Protein AF-A0A7S1NXN4-F1 (afdb_monomer_lite)

Structure (mmCIF, N/CA/C/O backbone):
data_AF-A0A7S1NXN4-F1
#
_entry.id   AF-A0A7S1NXN4-F1
#
loop_
_atom_site.group_PDB
_atom_site.id
_atom_site.type_symbol
_atom_site.label_atom_id
_atom_site.label_alt_id
_atom_site.label_comp_id
_atom_site.label_asym_id
_atom_site.label_entity_id
_atom_site.label_seq_id
_atom_site.pdbx_PDB_ins_code
_atom_site.Cartn_x
_atom_site.Cartn_y
_atom_site.Cartn_z
_atom_site.occupancy
_atom_site.B_iso_or_equiv
_atom_site.auth_seq_id
_atom_site.auth_comp_id
_atom_site.auth_asym_id
_atom_site.auth_atom_id
_atom_site.pdbx_PDB_model_num
ATOM 1 N N . THR A 1 1 ? 4.806 -3.359 15.698 1.00 37.09 1 THR A N 1
ATOM 2 C CA . THR A 1 1 ? 5.198 -2.470 14.577 1.00 37.09 1 THR A CA 1
ATOM 3 C C . THR A 1 1 ? 6.525 -2.858 13.912 1.00 37.09 1 THR A C 1
ATOM 5 O O . THR A 1 1 ? 7.144 -2.035 13.262 1.00 37.09 1 THR A O 1
ATOM 8 N N . GLN A 1 2 ? 6.969 -4.123 13.968 1.00 33.38 2 GLN A N 1
ATOM 9 C CA . GLN A 1 2 ? 8.332 -4.512 13.558 1.00 33.38 2 GLN A CA 1
ATOM 10 C C . GLN A 1 2 ? 8.497 -4.925 12.078 1.00 33.38 2 GLN A C 1
ATOM 12 O O . GLN A 1 2 ? 9.450 -5.625 11.743 1.00 33.38 2 GLN A O 1
ATOM 17 N N . ARG A 1 3 ? 7.550 -4.613 11.186 1.00 53.25 3 ARG A N 1
ATOM 18 C CA . ARG A 1 3 ? 7.621 -5.053 9.779 1.00 53.25 3 ARG A CA 1
ATOM 19 C C . ARG A 1 3 ? 6.941 -4.026 8.879 1.00 53.25 3 ARG A C 1
ATOM 21 O O . ARG A 1 3 ? 5.844 -4.264 8.382 1.00 53.25 3 ARG A O 1
ATOM 28 N N . ASP A 1 4 ? 7.597 -2.888 8.747 1.00 58.00 4 ASP A N 1
ATOM 29 C CA . ASP A 1 4 ? 7.299 -1.915 7.712 1.00 58.00 4 ASP A CA 1
ATOM 30 C C . ASP A 1 4 ? 7.561 -2.548 6.330 1.00 58.00 4 ASP A C 1
ATOM 32 O O . ASP A 1 4 ? 8.618 -3.145 6.113 1.00 58.00 4 ASP A O 1
ATOM 36 N N . THR A 1 5 ? 6.577 -2.510 5.429 1.00 61.69 5 THR A N 1
ATOM 37 C CA . THR A 1 5 ? 6.716 -2.967 4.033 1.00 61.69 5 THR A CA 1
ATOM 38 C C . THR A 1 5 ? 7.207 -1.855 3.108 1.00 61.69 5 THR A C 1
ATOM 40 O O . THR A 1 5 ? 7.549 -2.136 1.960 1.00 61.69 5 THR A O 1
ATOM 43 N N . THR A 1 6 ? 7.302 -0.621 3.609 1.00 67.56 6 THR A N 1
ATOM 44 C CA . THR A 1 6 ? 7.822 0.552 2.893 1.00 67.56 6 THR A CA 1
ATOM 45 C C . THR A 1 6 ? 9.212 0.316 2.294 1.00 67.56 6 THR A C 1
ATOM 47 O O . THR A 1 6 ? 9.374 0.605 1.109 1.00 67.56 6 THR A O 1
ATOM 50 N N . PRO A 1 7 ? 10.182 -0.330 2.982 1.00 70.00 7 PRO A N 1
ATOM 51 C CA . PRO A 1 7 ? 11.493 -0.612 2.389 1.00 70.00 7 PRO A CA 1
ATOM 52 C C . PRO A 1 7 ? 11.432 -1.501 1.141 1.00 70.00 7 PRO A C 1
ATOM 54 O O . PRO A 1 7 ? 12.284 -1.407 0.265 1.00 70.00 7 PRO A O 1
ATOM 57 N N . LEU A 1 8 ? 10.427 -2.375 1.045 1.00 71.75 8 LEU A N 1
ATOM 58 C CA . LEU A 1 8 ? 10.271 -3.277 -0.095 1.00 71.75 8 LEU A CA 1
ATOM 59 C C . LEU A 1 8 ? 9.556 -2.593 -1.260 1.00 71.75 8 LEU A C 1
ATOM 61 O O . LEU A 1 8 ? 9.923 -2.824 -2.408 1.00 71.75 8 LEU A O 1
ATOM 65 N N . LEU A 1 9 ? 8.593 -1.714 -0.966 1.00 75.12 9 LEU A N 1
ATOM 66 C CA . LEU A 1 9 ? 7.977 -0.843 -1.970 1.00 75.12 9 LEU A CA 1
ATOM 67 C C . LEU A 1 9 ? 9.007 0.116 -2.573 1.00 75.12 9 LEU A C 1
ATOM 69 O O . LEU A 1 9 ? 9.019 0.307 -3.783 1.00 75.12 9 LEU A O 1
ATOM 73 N N . HIS A 1 10 ? 9.901 0.650 -1.742 1.00 77.19 10 HIS A N 1
ATOM 74 C CA . HIS A 1 10 ? 11.011 1.505 -2.149 1.00 77.19 10 HIS A CA 1
ATOM 75 C C . HIS A 1 10 ? 11.948 0.822 -3.157 1.00 77.19 10 HIS A C 1
ATOM 77 O O . HIS A 1 10 ? 12.230 1.396 -4.207 1.00 77.19 10 HIS A O 1
ATOM 83 N N . GLU A 1 11 ? 12.405 -0.405 -2.881 1.00 78.44 11 GLU A N 1
ATOM 84 C CA . GLU A 1 11 ? 13.305 -1.106 -3.810 1.00 78.44 11 GLU A CA 1
ATOM 85 C C . GLU A 1 11 ? 12.603 -1.483 -5.117 1.00 78.44 11 GLU A C 1
ATOM 87 O O . GLU A 1 11 ? 13.165 -1.297 -6.191 1.00 78.44 11 GLU A O 1
ATOM 92 N N . VAL A 1 12 ? 11.347 -1.930 -5.051 1.00 77.94 12 VAL A N 1
ATOM 93 C CA . VAL A 1 12 ? 10.577 -2.258 -6.260 1.00 77.94 12 VAL A CA 1
ATOM 94 C C . VAL A 1 12 ? 10.304 -1.010 -7.098 1.00 77.94 12 VAL A C 1
ATOM 96 O O . VAL A 1 12 ? 10.415 -1.059 -8.320 1.00 77.94 12 VAL A O 1
ATOM 99 N N . ALA A 1 13 ? 9.993 0.122 -6.462 1.00 79.31 13 ALA A N 1
ATOM 100 C CA . ALA A 1 13 ? 9.871 1.401 -7.150 1.00 79.31 13 ALA A CA 1
ATOM 101 C C . ALA A 1 13 ? 11.201 1.800 -7.806 1.00 79.31 13 ALA A C 1
ATOM 103 O O . ALA A 1 13 ? 11.217 2.213 -8.957 1.00 79.31 13 ALA A O 1
ATOM 104 N N . ALA A 1 14 ? 12.335 1.623 -7.132 1.00 81.00 14 ALA A N 1
ATOM 105 C CA . ALA A 1 14 ? 13.635 1.929 -7.719 1.00 81.00 14 ALA A CA 1
ATOM 106 C C . ALA A 1 14 ? 13.965 1.027 -8.930 1.00 81.00 14 ALA A C 1
ATOM 108 O O . ALA A 1 14 ? 14.511 1.516 -9.913 1.00 81.00 14 ALA A O 1
ATOM 109 N N . GLU A 1 15 ? 13.605 -0.261 -8.898 1.00 82.12 15 GLU A N 1
ATOM 110 C CA . GLU A 1 15 ? 13.870 -1.225 -9.982 1.00 82.12 15 GLU A CA 1
ATOM 111 C C . GLU A 1 15 ? 13.115 -0.925 -11.287 1.00 82.12 15 GLU A C 1
ATOM 113 O O . GLU A 1 15 ? 13.608 -1.248 -12.369 1.00 82.12 15 GLU A O 1
ATOM 118 N N . VAL A 1 16 ? 11.915 -0.342 -11.202 1.00 80.12 16 VAL A N 1
ATOM 119 C CA . VAL A 1 16 ? 11.049 -0.120 -12.376 1.00 80.12 16 VAL A CA 1
ATOM 120 C C . VAL A 1 16 ? 11.243 1.246 -13.037 1.00 80.12 16 VAL A C 1
ATOM 122 O O . VAL A 1 16 ? 10.724 1.472 -14.132 1.00 80.12 16 VAL A O 1
ATOM 125 N N . HIS A 1 17 ? 11.988 2.153 -12.403 1.00 78.81 17 HIS A N 1
ATOM 126 C CA . HIS A 1 17 ? 12.292 3.480 -12.942 1.00 78.81 17 HIS A CA 1
ATOM 127 C C . HIS A 1 17 ? 13.643 3.505 -13.659 1.00 78.81 17 HIS A C 1
ATOM 129 O O . HIS A 1 17 ? 14.571 2.776 -13.326 1.00 78.81 17 HIS A O 1
ATOM 135 N N . SER A 1 18 ? 13.772 4.397 -14.645 1.00 79.31 18 SER A N 1
ATOM 136 C CA . SER A 1 18 ? 15.018 4.582 -15.402 1.00 79.31 18 SER A CA 1
ATOM 137 C C . SER A 1 18 ? 16.153 5.196 -14.578 1.00 79.31 18 SER A C 1
ATOM 139 O O . SER A 1 18 ? 17.313 5.063 -14.957 1.00 79.31 18 SER A O 1
ATOM 141 N N . ASP A 1 19 ? 15.818 5.876 -13.479 1.00 84.62 19 ASP A N 1
ATOM 142 C CA . ASP A 1 19 ? 16.768 6.466 -12.532 1.00 84.62 19 ASP A CA 1
ATOM 143 C C . ASP A 1 19 ? 16.431 6.007 -11.098 1.00 84.62 19 ASP A C 1
ATOM 145 O O . ASP A 1 19 ? 15.690 6.682 -10.372 1.00 84.62 19 ASP A O 1
ATOM 149 N N . PRO A 1 20 ? 16.940 4.830 -10.690 1.00 85.19 20 PRO A N 1
ATOM 150 C CA . PRO A 1 20 ? 16.686 4.269 -9.368 1.00 85.19 20 PRO A CA 1
ATOM 151 C C . PRO A 1 20 ? 17.128 5.204 -8.239 1.00 85.19 20 PRO A C 1
ATOM 153 O O . PRO A 1 20 ? 16.423 5.344 -7.243 1.00 85.19 20 PRO A O 1
ATOM 156 N N . ASP A 1 21 ? 18.270 5.880 -8.379 1.00 86.38 21 ASP A N 1
ATOM 157 C CA . ASP A 1 21 ? 18.826 6.718 -7.313 1.00 86.38 21 ASP A CA 1
ATOM 158 C C . ASP A 1 21 ? 17.992 7.976 -7.082 1.00 86.38 21 ASP A C 1
ATOM 160 O O . ASP A 1 21 ? 17.778 8.364 -5.929 1.00 86.38 21 ASP A O 1
ATOM 164 N N . GLN A 1 22 ? 17.441 8.567 -8.145 1.00 85.81 22 GLN A N 1
ATOM 165 C CA . GLN A 1 22 ? 16.482 9.659 -8.011 1.00 85.81 22 GLN A CA 1
ATOM 166 C C . GLN A 1 22 ? 15.216 9.216 -7.262 1.00 85.81 22 GLN A C 1
ATOM 168 O O . GLN A 1 22 ? 14.739 9.952 -6.393 1.00 85.81 22 GLN A O 1
ATOM 173 N N . VAL A 1 23 ? 14.681 8.022 -7.546 1.00 85.25 23 VAL A N 1
ATOM 174 C CA . VAL A 1 23 ? 13.525 7.482 -6.806 1.00 85.25 23 VAL A CA 1
ATOM 175 C C . VAL A 1 23 ? 13.865 7.323 -5.330 1.00 85.25 23 VAL A C 1
ATOM 177 O O . VAL A 1 23 ? 13.116 7.816 -4.486 1.00 85.25 23 VAL A O 1
ATOM 180 N N . ARG A 1 24 ? 15.023 6.730 -5.008 1.00 85.50 24 ARG A N 1
ATOM 181 C CA . ARG A 1 24 ? 15.467 6.549 -3.616 1.00 85.50 24 ARG A CA 1
ATOM 182 C C . ARG A 1 24 ? 15.608 7.876 -2.875 1.00 85.50 24 ARG A C 1
ATOM 184 O O . ARG A 1 24 ? 15.179 7.998 -1.729 1.00 85.50 24 ARG A O 1
ATOM 191 N N . GLN A 1 25 ? 16.193 8.888 -3.517 1.00 88.00 25 GLN A N 1
ATOM 192 C CA . GLN A 1 25 ? 16.352 10.217 -2.918 1.00 88.00 25 GLN A CA 1
ATOM 193 C C . GLN A 1 25 ? 15.007 10.893 -2.655 1.00 88.00 25 GLN A C 1
ATOM 195 O O . GLN A 1 25 ? 14.787 11.418 -1.564 1.00 88.00 25 GLN A O 1
ATOM 200 N N . ARG A 1 26 ? 14.095 10.865 -3.632 1.00 87.62 26 ARG A N 1
ATOM 201 C CA . ARG A 1 26 ? 12.761 11.463 -3.485 1.00 87.62 26 ARG A CA 1
ATOM 202 C C . ARG A 1 26 ? 11.939 10.743 -2.423 1.00 87.62 26 ARG A C 1
ATOM 204 O O . ARG A 1 26 ? 11.266 11.404 -1.642 1.00 87.62 26 ARG A O 1
ATOM 211 N N . TRP A 1 27 ? 12.032 9.417 -2.366 1.00 87.81 27 TRP A N 1
ATOM 212 C CA . TRP A 1 27 ? 11.363 8.614 -1.348 1.00 87.81 27 TRP A CA 1
ATOM 213 C C . TRP A 1 27 ? 11.843 8.979 0.059 1.00 87.81 27 TRP A C 1
ATOM 215 O O . TRP A 1 27 ? 11.026 9.314 0.912 1.00 87.81 27 TRP A O 1
ATOM 225 N N . ARG A 1 28 ? 13.165 9.026 0.276 1.00 87.44 28 ARG A N 1
ATOM 226 C CA . ARG A 1 28 ? 13.747 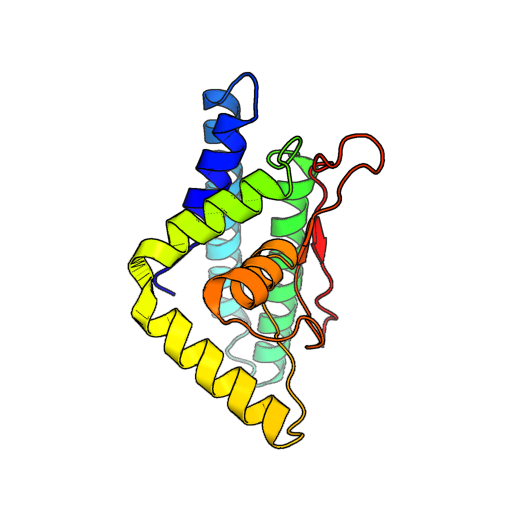9.462 1.557 1.00 87.44 28 ARG A CA 1
ATOM 227 C C . ARG A 1 28 ? 13.315 10.870 1.944 1.00 87.44 28 ARG A C 1
ATOM 229 O O . ARG A 1 28 ? 12.965 11.096 3.091 1.00 87.44 28 ARG A O 1
ATOM 236 N N . ALA A 1 29 ? 13.282 11.803 0.992 1.00 88.06 29 ALA A N 1
ATOM 237 C CA . ALA A 1 29 ? 12.832 13.165 1.268 1.00 88.06 29 ALA A CA 1
ATOM 238 C C . ALA A 1 29 ? 11.369 13.213 1.751 1.00 88.06 29 ALA A C 1
ATOM 240 O O . ALA A 1 29 ? 11.044 14.003 2.637 1.00 88.06 29 ALA A O 1
ATOM 241 N N . ILE A 1 30 ? 10.495 12.363 1.198 1.00 87.25 30 ILE A N 1
ATOM 242 C CA . ILE A 1 30 ? 9.103 12.236 1.655 1.00 87.25 30 ILE A CA 1
ATOM 243 C C . ILE A 1 30 ? 9.044 11.595 3.043 1.00 87.25 30 ILE A C 1
ATOM 245 O O . ILE A 1 30 ? 8.326 12.102 3.902 1.00 87.25 30 ILE A O 1
ATOM 249 N N . GLU A 1 31 ? 9.807 10.528 3.292 1.00 86.75 31 GLU A N 1
ATOM 250 C CA . GLU A 1 31 ? 9.878 9.876 4.607 1.00 86.75 31 GLU A CA 1
ATOM 251 C C . GLU A 1 31 ? 10.381 10.832 5.696 1.00 86.75 31 GLU A C 1
ATOM 253 O O . GLU A 1 31 ? 9.752 10.956 6.748 1.00 86.75 31 GLU A O 1
ATOM 258 N N . ASP A 1 32 ? 11.467 11.559 5.439 1.00 87.12 32 ASP A N 1
ATOM 259 C CA . ASP A 1 32 ? 12.029 12.535 6.374 1.00 87.12 32 ASP A CA 1
ATOM 260 C C . ASP A 1 32 ? 11.015 13.649 6.667 1.00 87.12 32 ASP A C 1
ATOM 262 O O . ASP A 1 32 ? 10.732 13.959 7.829 1.00 87.12 32 ASP A O 1
ATOM 266 N N . ALA A 1 33 ? 10.384 14.199 5.621 1.00 86.12 33 ALA A N 1
ATOM 267 C CA . ALA A 1 33 ? 9.340 15.206 5.775 1.00 86.12 33 ALA A CA 1
ATOM 268 C C . ALA A 1 33 ? 8.134 14.668 6.562 1.00 86.12 33 ALA A C 1
ATOM 270 O O . ALA A 1 33 ? 7.573 15.387 7.395 1.00 86.12 33 ALA A O 1
ATOM 271 N N . PHE A 1 34 ? 7.742 13.413 6.332 1.00 85.75 34 PHE A N 1
ATOM 272 C CA . PHE A 1 34 ? 6.686 12.740 7.076 1.00 85.75 34 PHE A CA 1
ATOM 273 C C . PHE A 1 34 ? 7.045 12.629 8.558 1.00 85.75 34 PHE A C 1
ATOM 275 O O . PHE A 1 34 ? 6.279 13.099 9.398 1.00 85.75 34 PHE A O 1
ATOM 282 N N . PHE A 1 35 ? 8.210 12.075 8.902 1.00 86.25 35 PHE A N 1
ATOM 283 C CA . PHE A 1 35 ? 8.604 11.890 10.300 1.00 86.25 35 PHE A CA 1
ATOM 284 C C . PHE A 1 35 ? 8.813 13.217 11.033 1.00 86.25 35 PHE A C 1
ATOM 286 O O . PHE A 1 35 ? 8.496 13.315 12.221 1.00 86.25 35 PHE A O 1
ATOM 293 N N . ASP A 1 36 ? 9.289 14.256 10.352 1.00 86.44 36 ASP A N 1
ATOM 294 C CA . ASP A 1 36 ? 9.410 15.594 10.930 1.00 86.44 36 ASP A CA 1
ATOM 295 C C . ASP A 1 36 ? 8.050 16.236 11.197 1.00 86.44 36 ASP A C 1
ATOM 297 O O . ASP A 1 36 ? 7.812 16.752 12.295 1.00 86.44 36 ASP A O 1
ATOM 301 N N . LYS A 1 37 ? 7.129 16.183 10.225 1.00 82.88 37 LYS A N 1
ATOM 302 C CA . LYS A 1 37 ? 5.758 16.675 10.412 1.00 82.88 37 LYS A CA 1
ATOM 303 C C . LYS A 1 37 ? 5.034 15.866 11.498 1.00 82.88 37 LYS A C 1
ATOM 305 O O . LYS A 1 37 ? 4.393 16.470 12.355 1.00 82.88 37 LYS A O 1
ATOM 310 N N . TYR A 1 38 ? 5.178 14.538 11.508 1.00 83.75 38 TYR A N 1
ATOM 311 C CA . TYR A 1 38 ? 4.562 13.644 12.492 1.00 83.75 38 TYR A CA 1
ATOM 312 C C . TYR A 1 38 ? 5.062 13.942 13.904 1.00 83.75 38 TYR A C 1
ATOM 314 O O . TYR A 1 38 ? 4.255 14.164 14.803 1.00 83.75 38 TYR A O 1
ATOM 322 N N . ARG A 1 39 ? 6.386 14.027 14.108 1.00 85.31 39 ARG A N 1
ATOM 323 C CA . ARG A 1 39 ? 6.973 14.362 15.416 1.00 85.31 39 ARG A CA 1
ATOM 324 C C . ARG A 1 39 ? 6.472 15.702 15.935 1.00 85.31 39 ARG A C 1
ATOM 326 O O . ARG A 1 39 ? 6.103 15.795 17.102 1.00 85.31 39 ARG A O 1
ATOM 333 N N . ARG A 1 40 ? 6.414 16.719 15.071 1.00 83.69 40 ARG A N 1
ATOM 334 C CA . ARG A 1 40 ? 5.896 18.042 15.436 1.00 83.69 40 ARG A CA 1
ATOM 335 C C . ARG A 1 40 ? 4.417 17.985 15.804 1.00 83.69 40 ARG A C 1
ATOM 337 O O . ARG A 1 40 ? 4.043 18.470 16.862 1.00 83.69 40 ARG A O 1
ATOM 344 N N . LYS A 1 41 ? 3.598 17.333 14.974 1.00 77.69 41 LYS A N 1
ATOM 345 C CA . LYS A 1 41 ? 2.151 17.199 15.179 1.00 77.69 41 LYS A CA 1
ATOM 346 C C . LYS A 1 41 ? 1.832 16.447 16.467 1.00 77.69 41 LYS A C 1
ATOM 348 O O . LYS A 1 41 ? 0.988 16.887 17.238 1.00 77.69 41 LYS A O 1
ATOM 353 N N . VAL A 1 42 ? 2.527 15.340 16.720 1.00 81.62 42 VAL A N 1
ATOM 354 C CA . VAL A 1 42 ? 2.407 14.580 17.966 1.00 81.62 42 VAL A CA 1
ATOM 355 C C . VAL A 1 42 ? 2.856 15.433 19.153 1.00 81.62 42 VAL A C 1
ATOM 357 O O . VAL A 1 42 ? 2.132 15.483 20.137 1.00 81.62 42 VAL A O 1
ATOM 360 N N . GLY A 1 43 ? 3.974 16.160 19.056 1.00 80.94 43 GLY A N 1
ATOM 361 C CA . GLY A 1 43 ? 4.431 17.081 20.105 1.00 80.94 43 GLY A CA 1
ATOM 362 C C . GLY A 1 43 ? 3.399 18.160 20.448 1.00 80.94 43 GLY A C 1
ATOM 363 O O . GLY A 1 43 ? 2.953 18.241 21.589 1.00 80.94 43 GLY A O 1
ATOM 364 N N . GLU A 1 44 ? 2.937 18.915 19.447 1.00 75.50 44 GLU A N 1
ATOM 365 C CA . GLU A 1 44 ? 1.917 19.966 19.591 1.00 75.50 44 GLU A CA 1
ATOM 366 C C . GLU A 1 44 ? 0.613 19.435 20.214 1.00 75.50 44 GLU A C 1
ATOM 368 O O . GLU A 1 44 ? -0.007 20.084 21.061 1.00 75.50 44 GLU A O 1
ATOM 373 N N . LEU A 1 45 ? 0.175 18.242 19.801 1.00 68.31 45 LEU A N 1
ATOM 374 C CA . LEU A 1 45 ? -1.082 17.652 20.263 1.00 68.31 45 LEU A CA 1
ATOM 375 C C . LEU A 1 45 ? -0.968 16.998 21.648 1.00 68.31 45 LEU A C 1
ATOM 377 O O . LEU A 1 45 ? -1.929 17.062 22.420 1.00 68.31 45 LEU A O 1
ATOM 381 N N . LEU A 1 46 ? 0.181 16.401 21.985 1.00 71.19 46 LEU A N 1
ATOM 382 C CA . LEU A 1 46 ? 0.450 15.835 23.312 1.00 71.19 46 LEU A CA 1
ATOM 383 C C . LEU A 1 46 ? 0.615 16.928 24.374 1.00 71.19 46 LEU A C 1
ATOM 385 O O . LEU A 1 46 ? 0.155 16.752 25.502 1.00 71.19 46 LEU A O 1
ATOM 389 N N . GLU A 1 47 ? 1.224 18.061 24.020 1.00 71.5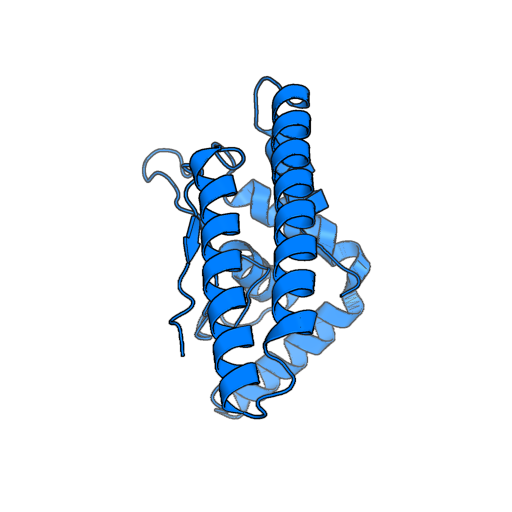0 47 GLU A N 1
ATOM 390 C CA . GLU A 1 47 ? 1.385 19.202 24.928 1.00 71.50 47 GLU A CA 1
ATOM 391 C C . GLU A 1 47 ? 0.067 19.964 25.152 1.00 71.50 47 GLU A C 1
ATOM 393 O O . GLU A 1 47 ? -0.160 20.477 26.250 1.00 71.50 47 GLU A O 1
ATOM 398 N N . GLY A 1 48 ? -0.823 20.000 24.149 1.00 62.16 48 GLY A N 1
ATOM 399 C CA . GLY A 1 48 ? -2.035 20.825 24.176 1.00 62.16 48 GLY A CA 1
ATOM 400 C C . GLY A 1 48 ? -3.362 20.118 24.483 1.00 62.16 48 GLY A C 1
ATOM 401 O O . GLY A 1 48 ? -4.204 20.720 25.142 1.00 62.16 48 GLY A O 1
ATOM 402 N N . LYS A 1 49 ? -3.601 18.882 24.004 1.00 57.91 49 LYS A N 1
ATOM 403 C CA . LYS A 1 49 ? -4.976 18.328 23.903 1.00 57.91 49 LYS A CA 1
ATOM 404 C C . LYS A 1 49 ? -5.279 17.080 24.727 1.00 57.91 49 LYS A C 1
ATOM 406 O O . LYS A 1 49 ? -6.431 16.880 25.091 1.00 57.91 49 LYS A O 1
ATOM 411 N N . VAL A 1 50 ? -4.296 16.259 25.099 1.00 56.91 50 VAL A N 1
ATOM 412 C CA . VAL A 1 50 ? -4.562 15.020 25.874 1.00 56.91 50 VAL A CA 1
ATOM 413 C C . VAL A 1 50 ? -5.066 15.307 27.303 1.00 56.91 50 VAL A C 1
ATOM 415 O O . VAL A 1 50 ? -5.618 14.433 27.966 1.00 56.91 50 VAL A O 1
ATOM 418 N N . ARG A 1 51 ? -4.946 16.555 27.775 1.00 58.97 51 ARG A N 1
ATOM 419 C CA . ARG A 1 51 ? -5.436 16.991 29.093 1.00 58.97 51 ARG A CA 1
ATOM 420 C C . ARG A 1 51 ? -6.956 17.219 29.165 1.00 58.97 51 ARG A C 1
ATOM 422 O O . ARG A 1 51 ? -7.475 17.261 30.274 1.00 58.97 51 ARG A O 1
ATOM 429 N N . ASP A 1 52 ? -7.660 17.282 28.029 1.00 68.38 52 ASP A N 1
ATOM 430 C CA . ASP A 1 52 ? -9.111 17.557 27.944 1.00 68.38 52 ASP A CA 1
ATOM 431 C C . ASP A 1 52 ? -9.995 16.289 27.887 1.00 68.38 52 ASP A C 1
ATOM 433 O O . ASP A 1 52 ? -11.158 16.327 27.477 1.00 68.38 52 ASP A O 1
ATOM 437 N N . GLY A 1 53 ? -9.465 15.130 28.291 1.00 72.88 53 GLY A N 1
ATOM 438 C CA . GLY A 1 53 ? -10.228 13.877 28.326 1.00 72.88 53 GLY A CA 1
ATOM 439 C C . GLY A 1 53 ? -10.663 13.394 26.933 1.00 72.88 53 GLY A C 1
ATOM 440 O O . GLY A 1 53 ? -9.888 13.456 25.979 1.00 72.88 53 GLY A O 1
ATOM 441 N N . MET A 1 54 ? -11.897 12.888 26.804 1.00 74.69 54 MET A N 1
ATOM 442 C CA . MET A 1 54 ? -12.399 12.267 25.562 1.00 74.69 54 MET A CA 1
ATOM 443 C C . MET A 1 54 ? -12.429 13.215 24.356 1.00 74.69 54 MET A C 1
ATOM 445 O O . MET A 1 54 ? -12.057 12.804 23.262 1.00 74.69 54 MET A O 1
ATOM 449 N N . ASN A 1 55 ? -12.781 14.488 24.552 1.00 77.44 55 ASN A N 1
ATOM 450 C CA . ASN A 1 55 ? -12.802 15.481 23.469 1.00 77.44 55 ASN A CA 1
ATOM 451 C C . ASN A 1 55 ? -11.387 15.772 22.945 1.00 77.44 55 ASN A C 1
ATOM 453 O O . ASN A 1 55 ? -11.168 15.964 21.748 1.00 77.44 55 ASN A O 1
ATOM 457 N N . GLY A 1 56 ? -10.408 15.772 23.852 1.00 76.62 56 GLY A N 1
ATOM 458 C CA . GLY A 1 56 ? -8.993 15.874 23.518 1.00 76.62 56 GLY A CA 1
ATOM 459 C C . GLY A 1 56 ? -8.494 14.678 22.708 1.00 76.62 56 GLY A C 1
ATOM 460 O O . GLY A 1 56 ? -7.744 14.856 21.746 1.00 76.62 56 GLY A O 1
ATOM 461 N N . LEU A 1 57 ? -8.953 13.473 23.063 1.00 76.56 57 LEU A N 1
ATOM 462 C CA . LEU A 1 57 ? -8.637 12.232 22.357 1.00 76.56 57 LEU A CA 1
ATOM 463 C C . LEU A 1 57 ? -9.282 12.165 20.963 1.00 76.56 57 LEU A C 1
ATOM 465 O O . LEU A 1 57 ? -8.600 11.803 20.009 1.00 76.56 57 LEU A O 1
ATOM 469 N N . GLU A 1 58 ? -10.547 12.555 20.805 1.00 80.12 58 GLU A N 1
ATOM 470 C CA . GLU A 1 58 ? -11.192 12.639 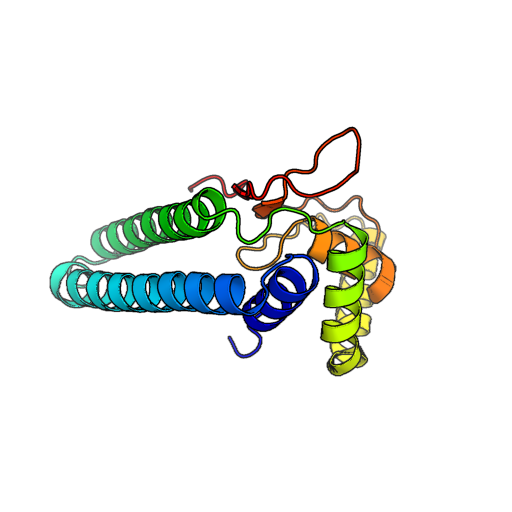19.484 1.00 80.12 58 GLU A CA 1
ATOM 471 C C . GLU A 1 58 ? -10.478 13.642 18.575 1.00 80.12 58 GLU A C 1
ATOM 473 O O . GLU A 1 58 ? -10.130 13.321 17.439 1.00 80.12 58 GLU A O 1
ATOM 478 N N . ALA A 1 59 ? -10.171 14.836 19.088 1.00 76.81 59 ALA A N 1
ATOM 479 C CA . ALA A 1 59 ? -9.419 15.834 18.334 1.00 76.81 59 ALA A CA 1
ATOM 480 C C . ALA A 1 59 ? -7.995 15.360 17.983 1.00 76.81 59 ALA A C 1
ATOM 482 O O . ALA A 1 59 ? -7.450 15.756 16.949 1.00 76.81 59 ALA A O 1
ATOM 483 N N . PHE A 1 60 ? -7.388 14.530 18.837 1.00 76.88 60 PHE A N 1
ATOM 484 C CA . PHE A 1 60 ? -6.104 13.884 18.578 1.00 76.88 60 PHE A CA 1
ATOM 485 C C . PHE A 1 60 ? -6.211 12.864 17.439 1.00 76.88 60 PHE A C 1
ATOM 487 O O . PHE A 1 60 ? -5.456 12.957 16.471 1.00 76.88 60 PHE A O 1
ATOM 494 N N . LEU A 1 61 ? -7.173 11.941 17.513 1.00 78.94 61 LEU A N 1
ATOM 495 C CA . LEU A 1 61 ? -7.374 10.899 16.504 1.00 78.94 61 LEU A CA 1
ATOM 496 C C . LEU A 1 61 ? -7.790 11.487 15.150 1.00 78.94 61 LEU A C 1
ATOM 498 O O . LEU A 1 61 ? -7.225 11.110 14.125 1.00 78.94 61 LEU A O 1
ATOM 502 N N . GLY A 1 62 ? -8.694 12.470 15.134 1.00 80.12 62 GLY A N 1
ATOM 503 C CA . GLY A 1 62 ? -9.085 13.167 13.907 1.00 80.12 62 GLY A CA 1
ATOM 504 C C . GLY A 1 62 ? -7.916 13.920 13.264 1.00 80.12 62 GLY A C 1
ATOM 505 O O . GLY A 1 62 ? -7.719 13.861 12.052 1.00 80.12 62 GLY A O 1
ATOM 506 N N . GLY A 1 63 ? -7.077 14.574 14.077 1.00 79.25 63 GLY A N 1
ATOM 507 C CA . GLY A 1 63 ? -5.875 15.258 13.595 1.00 79.25 63 GLY A CA 1
ATOM 508 C C . GLY A 1 63 ? -4.814 14.315 13.019 1.00 79.25 63 GLY A C 1
ATOM 509 O O . GLY A 1 63 ? -4.115 14.701 12.082 1.00 79.25 63 GLY A O 1
ATOM 510 N N . LEU A 1 64 ? -4.699 13.099 13.560 1.00 77.94 64 LEU A N 1
ATOM 511 C CA . LEU A 1 64 ? -3.849 12.047 13.002 1.00 77.94 64 LEU A CA 1
ATOM 512 C C . LEU A 1 64 ? -4.408 11.498 11.687 1.00 77.94 64 LEU A C 1
ATOM 514 O O . LEU A 1 64 ? -3.646 11.344 10.738 1.00 77.94 64 LEU A O 1
ATOM 518 N N . GLY A 1 65 ? -5.723 11.286 11.592 1.00 76.69 65 GLY A N 1
ATOM 519 C CA . GLY A 1 65 ? -6.358 10.801 10.363 1.00 76.69 65 GLY A CA 1
ATOM 520 C C . GLY A 1 65 ? -6.133 11.733 9.167 1.00 76.69 65 GLY A C 1
ATOM 521 O O . GLY A 1 65 ? -5.758 11.283 8.086 1.00 76.69 65 GLY A O 1
ATOM 522 N N . GLU A 1 66 ? -6.284 13.046 9.357 1.00 80.38 66 GLU A N 1
ATOM 523 C CA . GLU A 1 66 ? -5.999 14.027 8.297 1.00 80.38 66 GLU A CA 1
ATOM 524 C C . GLU A 1 66 ? -4.508 14.086 7.932 1.00 80.38 66 GLU A C 1
ATOM 526 O O . GLU A 1 66 ? -4.149 14.278 6.770 1.00 80.38 66 GLU A O 1
ATOM 531 N N . PHE A 1 67 ? -3.625 13.874 8.911 1.00 80.25 67 PHE A N 1
ATOM 532 C CA . PHE A 1 67 ? -2.188 13.805 8.668 1.00 80.25 67 PHE A CA 1
ATOM 533 C C . PHE A 1 67 ? -1.800 12.580 7.824 1.00 80.25 67 PHE A C 1
ATOM 535 O O . PHE A 1 67 ? -1.030 12.708 6.873 1.00 80.25 67 PHE A O 1
ATOM 542 N N . GLU A 1 68 ? -2.356 11.408 8.128 1.00 77.06 68 GLU A N 1
ATOM 543 C CA . GLU A 1 68 ? -2.112 10.182 7.361 1.00 77.06 68 GLU A CA 1
ATOM 544 C C . GLU A 1 68 ? -2.629 10.297 5.920 1.00 77.06 68 GLU A C 1
ATOM 546 O O . GLU A 1 68 ? -1.930 9.901 4.985 1.00 77.06 68 GLU A O 1
ATOM 551 N N . LYS A 1 69 ? -3.801 10.915 5.707 1.00 80.62 69 LYS A N 1
ATOM 552 C CA . LYS A 1 69 ? -4.313 11.206 4.355 1.00 80.62 69 LYS A CA 1
ATOM 553 C C . LYS A 1 69 ? -3.354 12.087 3.555 1.00 80.62 69 LYS A C 1
ATOM 555 O O . LYS A 1 69 ? -3.082 11.791 2.393 1.00 80.62 69 LYS A O 1
ATOM 560 N N . ALA A 1 70 ? -2.818 13.140 4.173 1.00 82.38 70 ALA A N 1
ATOM 561 C CA . ALA A 1 70 ? -1.851 14.023 3.525 1.00 82.38 70 ALA A CA 1
ATOM 562 C C . ALA A 1 70 ? -0.546 13.288 3.168 1.00 82.38 70 ALA A C 1
ATOM 564 O O . ALA A 1 70 ? 0.006 13.505 2.096 1.00 82.38 70 ALA A O 1
ATOM 565 N N . ALA A 1 71 ? -0.084 12.368 4.019 1.00 80.62 71 ALA A N 1
ATOM 566 C CA . ALA A 1 71 ? 1.098 11.556 3.732 1.00 80.62 71 ALA A CA 1
ATOM 567 C C . ALA A 1 71 ? 0.907 10.646 2.505 1.00 80.62 71 ALA A C 1
ATOM 569 O O . ALA A 1 71 ? 1.809 10.512 1.680 1.00 80.62 71 ALA A O 1
ATOM 570 N N . VAL A 1 72 ? -0.280 10.047 2.353 1.00 80.94 72 VAL A N 1
ATOM 571 C CA . VAL A 1 72 ? -0.624 9.256 1.159 1.00 80.94 72 VAL A CA 1
ATOM 572 C C . VAL A 1 72 ? -0.660 10.140 -0.093 1.00 80.94 72 VAL A C 1
ATOM 574 O O . VAL A 1 72 ? -0.169 9.726 -1.146 1.00 80.94 72 VAL A O 1
ATOM 577 N N . ALA A 1 73 ? -1.189 11.362 0.021 1.00 85.00 73 ALA A N 1
ATOM 578 C CA . ALA A 1 73 ? -1.199 12.331 -1.073 1.00 85.00 73 ALA A CA 1
ATOM 579 C C . ALA A 1 73 ? 0.223 12.724 -1.510 1.00 85.00 73 ALA A C 1
ATOM 581 O O . ALA A 1 73 ? 0.504 12.664 -2.704 1.00 85.00 73 ALA A O 1
ATOM 582 N N . ASP A 1 74 ? 1.138 13.003 -0.571 1.00 85.31 74 ASP A N 1
ATOM 583 C CA . ASP A 1 74 ? 2.543 13.343 -0.863 1.00 85.31 74 ASP A CA 1
ATOM 584 C C . ASP A 1 74 ? 3.219 12.240 -1.723 1.00 85.31 74 ASP A C 1
ATOM 586 O O . ASP A 1 74 ? 3.910 12.530 -2.706 1.00 85.31 74 ASP A O 1
ATOM 590 N N . VAL A 1 75 ? 2.978 10.957 -1.410 1.00 83.38 75 VAL A N 1
ATOM 591 C CA . VAL A 1 75 ? 3.501 9.813 -2.190 1.00 83.38 75 VAL A CA 1
ATOM 592 C C . VAL A 1 75 ? 2.851 9.724 -3.576 1.00 83.38 75 VAL A C 1
ATOM 594 O O . VAL A 1 75 ? 3.543 9.497 -4.575 1.00 83.38 75 VAL A O 1
ATOM 597 N N . SER A 1 76 ? 1.531 9.914 -3.642 1.00 86.38 76 SER A N 1
ATOM 598 C CA . SER A 1 76 ? 0.751 9.880 -4.884 1.00 86.38 76 SER A CA 1
ATOM 599 C C . SER A 1 76 ? 1.170 10.995 -5.853 1.00 86.38 76 SER A C 1
ATOM 601 O O . SER A 1 76 ? 1.428 10.744 -7.031 1.00 86.38 76 SER A O 1
ATOM 603 N N . GLU A 1 77 ? 1.312 12.228 -5.361 1.00 88.06 77 GLU A N 1
ATOM 604 C CA . GLU A 1 77 ? 1.758 13.394 -6.135 1.00 88.06 77 GLU A CA 1
ATOM 605 C C . GLU A 1 77 ? 3.185 13.227 -6.654 1.00 88.06 77 GLU A C 1
ATOM 607 O O . GLU A 1 77 ? 3.499 13.597 -7.789 1.00 88.06 77 GLU A O 1
ATOM 612 N N . ALA A 1 78 ? 4.055 12.608 -5.854 1.00 86.25 78 ALA A N 1
ATOM 613 C CA . ALA A 1 78 ? 5.418 12.332 -6.268 1.00 86.25 78 ALA A CA 1
ATOM 614 C C . ALA A 1 78 ? 5.510 11.271 -7.381 1.00 86.25 78 ALA A C 1
ATOM 616 O O . ALA A 1 78 ? 6.553 11.192 -8.042 1.00 86.25 78 ALA A O 1
ATOM 617 N N . ARG A 1 79 ? 4.444 10.488 -7.617 1.00 87.38 79 ARG A N 1
ATOM 618 C CA . ARG A 1 79 ? 4.379 9.415 -8.625 1.00 87.38 79 ARG A CA 1
ATOM 619 C C . ARG A 1 79 ? 5.523 8.406 -8.510 1.00 87.38 79 ARG A C 1
ATOM 621 O O . ARG A 1 79 ? 5.945 7.812 -9.500 1.00 87.38 79 ARG A O 1
ATOM 628 N N . LEU A 1 80 ? 6.034 8.189 -7.297 1.00 83.56 80 LEU A N 1
ATOM 629 C CA . LEU A 1 80 ? 7.143 7.253 -7.062 1.00 83.56 80 LEU A CA 1
ATOM 630 C C . LEU A 1 80 ? 6.743 5.812 -7.369 1.00 83.56 80 LEU A C 1
ATOM 632 O O . LEU A 1 80 ? 7.556 5.007 -7.803 1.00 83.56 80 LEU A O 1
ATOM 636 N N . LEU A 1 81 ? 5.458 5.520 -7.213 1.00 85.81 81 LEU A N 1
ATOM 637 C CA . LEU A 1 81 ? 4.860 4.245 -7.550 1.00 85.81 81 LEU A CA 1
ATOM 638 C C . LEU A 1 81 ? 4.344 4.218 -9.005 1.00 85.81 81 LEU A C 1
ATOM 640 O O . LEU A 1 81 ? 3.497 3.415 -9.360 1.00 85.81 81 LEU A O 1
ATOM 644 N N . GLN A 1 82 ? 4.781 5.106 -9.893 1.00 88.75 82 GLN A N 1
ATOM 645 C CA . GLN A 1 82 ? 4.400 4.984 -11.299 1.00 88.75 82 GLN A CA 1
ATOM 646 C C . GLN A 1 82 ? 5.147 3.816 -11.956 1.00 88.75 82 GLN A C 1
ATOM 648 O O . GLN A 1 82 ? 6.342 3.638 -11.741 1.00 88.75 82 GLN A O 1
ATOM 653 N N . GLY A 1 83 ? 4.459 3.042 -12.796 1.00 86.19 83 GLY A N 1
ATOM 654 C CA . GLY A 1 83 ? 5.095 2.070 -13.685 1.00 86.19 83 GLY A CA 1
ATOM 655 C C . GLY A 1 83 ? 5.220 0.643 -13.150 1.00 86.19 83 GLY A C 1
ATOM 656 O O . GLY A 1 83 ? 5.473 -0.248 -13.963 1.00 86.19 83 GLY A O 1
ATOM 657 N N . PHE A 1 84 ? 5.003 0.392 -11.853 1.00 87.31 84 PHE A N 1
ATOM 658 C CA . PHE A 1 84 ? 5.001 -0.978 -11.329 1.00 87.31 84 PHE A CA 1
ATOM 659 C C . PHE A 1 84 ? 3.773 -1.758 -11.819 1.00 87.31 84 PHE A C 1
ATOM 661 O O . PHE A 1 84 ? 2.708 -1.196 -12.074 1.00 87.31 84 PHE A O 1
ATOM 668 N N . THR A 1 85 ? 3.919 -3.070 -11.937 1.00 89.06 85 THR A N 1
ATOM 669 C CA . THR A 1 85 ? 2.866 -3.999 -12.361 1.00 89.06 85 THR A CA 1
ATOM 670 C C . THR A 1 85 ? 2.314 -4.789 -11.175 1.00 89.06 85 THR A C 1
ATOM 672 O O . THR A 1 85 ? 2.942 -4.896 -10.117 1.00 89.06 85 THR A O 1
ATOM 675 N N . ARG A 1 86 ? 1.153 -5.430 -11.353 1.00 86.88 86 ARG A N 1
ATOM 676 C CA . ARG A 1 86 ? 0.620 -6.390 -10.366 1.00 86.88 86 ARG A CA 1
ATOM 677 C C . ARG A 1 86 ? 1.606 -7.529 -10.072 1.00 86.88 86 ARG A C 1
ATOM 679 O O . ARG A 1 86 ? 1.677 -7.997 -8.937 1.00 86.88 86 ARG A O 1
ATOM 686 N N . ASP A 1 87 ? 2.403 -7.935 -11.060 1.00 87.25 87 ASP A N 1
ATOM 687 C CA . ASP A 1 87 ? 3.432 -8.963 -10.885 1.00 87.25 87 ASP A CA 1
ATOM 688 C C . ASP A 1 87 ? 4.606 -8.484 -10.025 1.00 87.25 87 ASP A C 1
ATOM 690 O O . ASP A 1 87 ? 5.153 -9.275 -9.252 1.00 87.25 87 ASP A O 1
ATOM 694 N N . ASP A 1 88 ? 4.964 -7.199 -10.091 1.00 87.25 88 ASP A N 1
ATOM 695 C CA . ASP A 1 88 ? 5.964 -6.606 -9.197 1.00 87.25 88 ASP A CA 1
ATOM 696 C C . ASP A 1 88 ? 5.478 -6.635 -7.743 1.00 87.25 88 ASP A C 1
ATOM 698 O O . ASP A 1 88 ? 6.195 -7.107 -6.855 1.00 87.25 88 ASP A O 1
ATOM 702 N N . VAL A 1 89 ? 4.217 -6.248 -7.504 1.00 83.50 89 VAL A N 1
ATOM 703 C CA . VAL A 1 89 ? 3.579 -6.354 -6.178 1.00 83.50 89 VAL A CA 1
ATOM 704 C C . VAL A 1 89 ? 3.571 -7.806 -5.701 1.00 83.50 89 VAL A C 1
ATOM 706 O O . VAL A 1 89 ? 3.956 -8.101 -4.566 1.00 83.50 89 VAL A O 1
ATOM 709 N N . ARG A 1 90 ? 3.192 -8.743 -6.576 1.00 84.69 90 ARG A N 1
ATOM 710 C CA . ARG A 1 90 ? 3.148 -10.170 -6.249 1.00 84.69 90 ARG A CA 1
ATOM 711 C C . ARG A 1 90 ? 4.526 -10.708 -5.867 1.00 84.69 90 ARG A C 1
ATOM 713 O O . ARG A 1 90 ? 4.658 -11.446 -4.886 1.00 84.69 90 ARG A O 1
ATOM 720 N N . ARG A 1 91 ? 5.563 -10.331 -6.620 1.00 85.25 91 ARG A N 1
ATOM 721 C CA . ARG A 1 91 ? 6.964 -10.695 -6.358 1.00 85.25 91 ARG A CA 1
ATOM 722 C C . ARG A 1 91 ? 7.421 -10.156 -5.005 1.00 85.25 91 ARG A C 1
ATOM 724 O O . ARG A 1 91 ? 7.955 -10.922 -4.203 1.00 85.25 91 ARG A O 1
ATOM 731 N N . MET A 1 92 ? 7.152 -8.883 -4.727 1.00 82.00 92 MET A N 1
ATOM 732 C CA . MET A 1 92 ? 7.484 -8.220 -3.466 1.00 82.00 92 MET A CA 1
ATOM 733 C C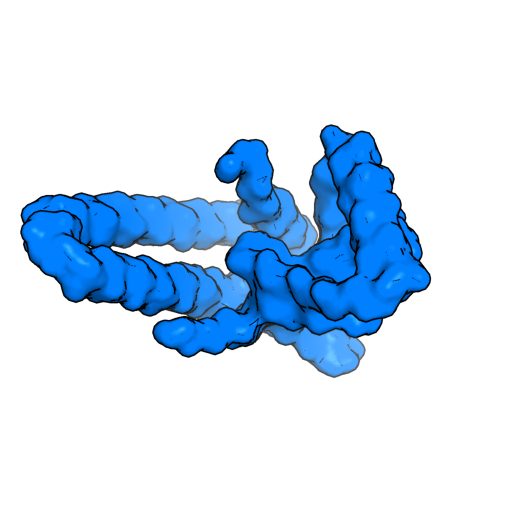 . MET A 1 92 ? 6.868 -8.938 -2.263 1.00 82.00 92 MET A C 1
ATOM 735 O O . MET A 1 92 ? 7.562 -9.273 -1.298 1.00 82.00 92 MET A O 1
ATOM 739 N N . VAL A 1 93 ? 5.564 -9.219 -2.328 1.00 80.19 93 VAL A N 1
ATOM 740 C CA . VAL A 1 93 ? 4.843 -9.919 -1.260 1.00 80.19 93 VAL A CA 1
ATOM 741 C C . VAL A 1 93 ? 5.430 -11.310 -1.051 1.00 80.19 93 VAL A C 1
ATOM 743 O O . VAL A 1 93 ? 5.727 -11.680 0.083 1.00 80.19 93 VAL A O 1
ATOM 746 N N . LYS A 1 94 ? 5.701 -12.064 -2.123 1.00 78.81 94 LYS A N 1
ATOM 747 C CA . LYS A 1 94 ? 6.341 -13.384 -2.011 1.00 78.81 94 LYS A CA 1
ATOM 748 C C . LYS A 1 94 ? 7.700 -13.307 -1.326 1.00 78.81 94 LYS A C 1
ATOM 750 O O . LYS A 1 94 ? 7.958 -14.097 -0.421 1.00 78.81 94 LYS A O 1
ATOM 755 N N . THR A 1 95 ? 8.549 -12.355 -1.702 1.00 79.38 95 THR A N 1
ATOM 756 C CA . THR A 1 95 ? 9.854 -12.149 -1.057 1.00 79.38 95 THR A CA 1
ATOM 757 C C . THR A 1 95 ? 9.697 -11.812 0.429 1.00 79.38 95 THR A C 1
ATOM 759 O O . THR A 1 95 ? 10.372 -12.411 1.265 1.00 79.38 95 THR A O 1
ATOM 762 N N . SER A 1 96 ? 8.736 -10.948 0.773 1.00 74.44 96 SER A N 1
ATOM 763 C CA . SER A 1 96 ? 8.415 -10.562 2.158 1.00 74.44 96 SER A CA 1
ATOM 764 C C . SER A 1 96 ? 7.943 -11.741 3.012 1.00 74.44 96 SER A C 1
ATOM 766 O O . SER A 1 96 ? 8.293 -11.867 4.188 1.00 74.44 96 SER A O 1
ATOM 768 N N . LEU A 1 97 ? 7.093 -12.590 2.429 1.00 71.44 97 LEU A N 1
ATOM 769 C CA . LEU A 1 97 ? 6.423 -13.688 3.120 1.00 71.44 97 LEU A CA 1
ATOM 770 C C . LEU A 1 97 ? 7.277 -14.948 3.217 1.00 71.44 97 LEU A C 1
ATOM 772 O O . LEU A 1 97 ? 7.057 -15.733 4.137 1.00 71.44 97 LEU A O 1
ATOM 776 N N . ARG A 1 98 ? 8.272 -15.143 2.336 1.00 70.31 98 ARG A N 1
ATOM 777 C CA . ARG A 1 98 ? 9.216 -16.277 2.423 1.00 70.31 98 ARG A CA 1
ATOM 778 C C . ARG A 1 98 ? 9.841 -16.394 3.813 1.00 70.31 98 ARG A C 1
ATOM 780 O O . ARG A 1 98 ? 9.999 -17.494 4.324 1.00 70.31 98 ARG A O 1
ATOM 787 N N . GLN A 1 99 ? 10.125 -15.265 4.460 1.00 67.06 99 GLN A N 1
ATOM 788 C CA . GLN A 1 99 ? 10.688 -15.224 5.812 1.00 67.06 99 GLN A CA 1
ATOM 789 C C . GLN A 1 99 ? 9.650 -15.407 6.941 1.00 67.06 99 GLN A C 1
ATOM 791 O O . GLN A 1 99 ? 9.998 -15.297 8.116 1.00 67.06 99 GLN A O 1
ATOM 796 N N . LYS A 1 100 ? 8.366 -15.623 6.623 1.00 67.38 100 LYS A N 1
ATOM 797 C CA . LYS A 1 100 ? 7.241 -15.647 7.581 1.00 67.38 100 LYS A CA 1
ATOM 798 C C . LYS A 1 100 ? 6.269 -16.811 7.361 1.00 67.38 100 LYS A C 1
ATOM 800 O O . LYS A 1 100 ? 5.099 -16.713 7.724 1.00 67.38 100 LYS A O 1
ATOM 805 N N . TRP A 1 101 ? 6.746 -17.910 6.785 1.00 61.91 101 TRP A N 1
ATOM 806 C CA . TRP A 1 101 ? 5.906 -19.036 6.370 1.00 61.91 101 TRP A CA 1
ATOM 807 C C . TRP A 1 101 ? 4.974 -19.575 7.472 1.00 61.91 101 TRP A C 1
ATOM 809 O O . TRP A 1 101 ? 3.825 -19.888 7.208 1.00 61.91 101 TRP A O 1
ATOM 819 N N . GLN A 1 102 ? 5.408 -19.587 8.733 1.00 61.81 102 GLN A N 1
ATOM 820 C CA . GLN A 1 102 ? 4.578 -20.083 9.841 1.00 61.81 102 GLN A CA 1
ATOM 821 C C . GLN A 1 102 ? 3.372 -19.180 10.163 1.00 61.81 102 GLN A C 1
ATOM 823 O O . GLN A 1 102 ? 2.299 -19.672 10.490 1.00 61.81 102 GLN A O 1
ATOM 828 N N . VAL A 1 103 ? 3.520 -17.855 10.041 1.00 62.34 103 VAL A N 1
ATOM 829 C CA . VAL A 1 103 ? 2.419 -16.898 10.284 1.00 62.34 103 VAL A CA 1
ATOM 830 C C . VAL A 1 103 ? 1.372 -16.991 9.172 1.00 62.34 103 VAL A C 1
ATOM 832 O O . VAL A 1 103 ? 0.186 -16.789 9.401 1.00 62.34 103 VAL A O 1
ATOM 835 N N . ARG A 1 104 ? 1.822 -17.321 7.962 1.00 69.06 104 ARG A N 1
ATOM 836 C CA . ARG A 1 104 ? 0.992 -17.486 6.772 1.00 69.06 104 ARG A CA 1
ATOM 837 C C . ARG A 1 104 ? 0.003 -18.641 6.919 1.00 69.06 104 ARG A C 1
ATOM 839 O O . ARG A 1 104 ? -1.185 -18.447 6.687 1.00 69.06 104 ARG A O 1
ATOM 846 N N . ASP A 1 105 ? 0.503 -19.804 7.326 1.00 70.56 105 ASP A N 1
ATOM 847 C CA . ASP A 1 105 ? -0.305 -21.018 7.432 1.00 70.56 105 ASP A CA 1
ATOM 848 C C . ASP A 1 105 ? -1.344 -20.871 8.562 1.00 70.56 105 ASP A C 1
ATOM 850 O O . ASP A 1 105 ? -2.527 -21.117 8.342 1.00 70.56 105 ASP A O 1
ATOM 854 N N . ALA A 1 106 ? -0.949 -20.307 9.713 1.00 75.94 106 ALA A N 1
ATOM 855 C CA . ALA A 1 106 ? -1.871 -20.029 10.819 1.00 75.94 106 ALA A CA 1
ATOM 856 C C . ALA A 1 106 ? -2.986 -19.031 10.444 1.00 75.94 106 ALA A C 1
ATOM 858 O O . ALA A 1 106 ? -4.152 -19.242 10.777 1.00 75.94 106 ALA A O 1
ATOM 859 N N . CYS A 1 107 ? -2.660 -17.950 9.724 1.00 77.62 107 CYS A N 1
ATOM 860 C CA . CYS A 1 107 ? -3.677 -17.011 9.242 1.00 77.62 107 CYS A CA 1
ATOM 861 C C . CYS A 1 107 ? -4.636 -17.670 8.241 1.00 77.62 107 CYS A C 1
ATOM 863 O O . CYS A 1 107 ? -5.839 -17.412 8.290 1.00 77.62 107 CYS A O 1
ATOM 865 N N . GLY A 1 108 ? -4.122 -18.524 7.351 1.00 78.69 108 GLY A N 1
ATOM 866 C CA . GLY A 1 108 ? -4.944 -19.257 6.390 1.00 78.69 108 GLY A CA 1
ATOM 867 C C . GLY A 1 108 ? -5.910 -20.232 7.058 1.00 78.69 108 GLY A C 1
ATOM 868 O O . GLY A 1 108 ? -7.084 -20.271 6.685 1.00 78.69 108 GLY A O 1
ATOM 869 N N . GLU A 1 109 ? -5.457 -20.952 8.085 1.00 82.25 109 GLU A N 1
ATOM 870 C CA . GLU A 1 109 ? -6.299 -21.853 8.879 1.00 82.25 109 GLU A CA 1
ATOM 871 C C . GLU A 1 109 ? -7.423 -21.102 9.596 1.00 82.25 109 GLU A C 1
ATOM 873 O O . GLU A 1 109 ? -8.580 -21.513 9.516 1.00 82.25 109 GLU A O 1
ATOM 878 N N . VAL A 1 110 ? -7.116 -19.966 10.234 1.00 85.69 110 VAL A N 1
ATOM 879 C CA . VAL A 1 110 ? -8.126 -19.142 10.916 1.00 85.69 110 VAL A CA 1
ATOM 880 C C . VAL A 1 110 ? -9.165 -18.618 9.928 1.00 85.69 110 VAL A C 1
ATOM 882 O O . VAL A 1 110 ? -10.361 -18.774 10.164 1.00 85.69 110 VAL A O 1
ATOM 885 N N . LEU A 1 111 ? -8.737 -18.030 8.807 1.00 83.31 111 LEU A N 1
ATOM 886 C CA . LEU A 1 111 ? -9.661 -17.485 7.806 1.00 83.31 111 LEU A CA 1
ATOM 887 C C . LEU A 1 111 ? -10.535 -18.578 7.181 1.00 83.31 111 LEU A C 1
ATOM 889 O O . LEU A 1 111 ? -11.741 -18.391 7.031 1.00 83.31 111 LEU A O 1
ATOM 893 N N . SER A 1 112 ? -9.951 -19.737 6.870 1.00 81.62 112 SER A N 1
ATOM 894 C CA . SER A 1 112 ? -10.698 -20.889 6.353 1.00 81.62 112 SER A CA 1
ATOM 895 C C . SER A 1 112 ? -11.682 -21.436 7.391 1.00 81.62 112 SER A C 1
ATOM 897 O O . SER A 1 112 ? -12.818 -21.776 7.059 1.00 81.62 112 SER A O 1
ATOM 899 N N . GLY A 1 113 ? -11.279 -21.472 8.663 1.00 85.62 113 GLY A N 1
ATOM 900 C CA . GLY A 1 113 ? -12.131 -21.843 9.789 1.00 85.62 113 GLY A CA 1
ATOM 901 C C . GLY A 1 113 ? -13.343 -20.923 9.919 1.00 85.62 113 GLY A C 1
ATOM 902 O O . GLY A 1 113 ? -14.468 -21.410 9.965 1.00 85.62 113 GLY A O 1
ATOM 903 N N . LEU A 1 114 ? -13.135 -19.605 9.893 1.00 86.75 114 LEU A N 1
ATOM 904 C CA . LEU A 1 114 ? -14.220 -18.621 9.959 1.00 86.75 114 LEU A CA 1
ATOM 905 C C . LEU A 1 114 ? -15.209 -18.791 8.798 1.00 86.75 114 LEU A C 1
ATOM 907 O O . LEU A 1 114 ? -16.412 -18.892 9.024 1.00 86.75 114 LEU A O 1
ATOM 911 N N . LEU A 1 115 ? -14.702 -18.904 7.569 1.00 82.31 115 LEU A N 1
ATOM 912 C CA . LEU A 1 115 ? -15.538 -19.038 6.375 1.00 82.31 115 LEU A CA 1
ATOM 913 C C . LEU A 1 115 ? -16.310 -20.363 6.332 1.00 82.31 115 LEU A C 1
ATOM 915 O O . LEU A 1 115 ? -17.475 -20.381 5.950 1.00 82.31 115 LEU A O 1
ATOM 919 N N . SER A 1 116 ? -15.689 -21.469 6.752 1.00 85.62 116 SER A N 1
ATOM 920 C CA . SER A 1 116 ? -16.353 -22.783 6.806 1.00 85.62 116 SER A CA 1
ATOM 921 C C . SER A 1 116 ? -17.473 -22.866 7.848 1.00 85.62 116 SER A C 1
ATOM 923 O O . SER A 1 116 ? -18.349 -23.719 7.720 1.00 85.62 116 SER A O 1
ATOM 925 N N . HIS A 1 117 ? -17.470 -21.976 8.844 1.00 88.56 117 HIS A N 1
ATOM 926 C CA . HIS A 1 117 ? -18.503 -21.880 9.879 1.00 88.56 117 HIS A CA 1
ATOM 927 C C . HIS A 1 117 ? -19.480 -20.717 9.643 1.00 88.56 117 HIS A C 1
ATOM 929 O O . HIS A 1 117 ? -20.216 -20.359 10.560 1.00 88.56 117 HIS A O 1
ATOM 935 N N . ASP A 1 118 ? -19.480 -20.127 8.440 1.00 86.19 118 ASP A N 1
ATOM 936 C CA . ASP A 1 118 ? -20.323 -18.982 8.065 1.00 86.19 118 ASP A CA 1
ATOM 937 C C . ASP A 1 118 ? -20.191 -17.793 9.037 1.00 86.19 118 ASP A C 1
ATOM 939 O O . ASP A 1 118 ? -21.141 -17.064 9.320 1.00 86.19 118 ASP A O 1
ATOM 943 N N . VAL A 1 119 ? -18.990 -17.607 9.596 1.00 88.06 119 VAL A N 1
ATOM 944 C CA . VAL A 1 119 ? -18.688 -16.472 10.468 1.00 88.06 119 VAL A CA 1
ATOM 945 C C . VAL A 1 119 ? -18.329 -15.274 9.589 1.00 88.06 119 VAL A C 1
ATOM 947 O O . VAL A 1 119 ? -17.339 -15.340 8.851 1.00 88.06 119 VAL A O 1
ATOM 950 N N . PRO A 1 120 ? -19.072 -14.153 9.675 1.00 85.25 120 PRO A N 1
ATOM 951 C CA . PRO A 1 120 ? -18.745 -12.954 8.919 1.00 85.25 120 PRO A CA 1
ATOM 952 C C . PRO A 1 120 ? -17.356 -12.436 9.297 1.00 85.25 120 PRO A C 1
ATOM 954 O O . PRO A 1 120 ? -17.059 -12.210 10.471 1.00 85.25 120 PRO A O 1
ATOM 957 N N . ALA A 1 121 ? -16.509 -12.221 8.294 1.00 84.44 121 ALA A N 1
ATOM 958 C CA . ALA A 1 121 ? -15.162 -11.703 8.474 1.00 84.44 121 ALA A CA 1
ATOM 959 C C . ALA A 1 121 ? -14.851 -10.635 7.422 1.00 84.44 121 ALA A C 1
ATOM 961 O O . ALA A 1 121 ? -15.299 -10.717 6.280 1.00 84.44 121 ALA A O 1
ATOM 962 N N . SER A 1 122 ? -14.056 -9.643 7.815 1.00 87.50 122 SER A N 1
ATOM 963 C CA . SER A 1 122 ? -13.580 -8.558 6.955 1.00 87.50 122 SER A CA 1
ATOM 964 C C . SER A 1 122 ? -12.134 -8.219 7.297 1.00 87.50 122 SER A C 1
ATOM 966 O O . SER A 1 122 ? -11.739 -8.296 8.462 1.00 87.50 122 SER A O 1
ATOM 968 N N . ILE A 1 123 ? -11.355 -7.801 6.303 1.00 85.06 123 ILE A N 1
ATOM 969 C CA . ILE A 1 123 ? -9.963 -7.382 6.488 1.00 85.06 123 ILE A CA 1
ATOM 970 C C . ILE A 1 123 ? -9.891 -5.862 6.393 1.00 85.06 123 ILE A C 1
ATOM 972 O O . ILE A 1 123 ? -10.334 -5.275 5.411 1.00 85.06 123 ILE A O 1
ATOM 976 N N . ILE A 1 124 ? -9.286 -5.226 7.393 1.00 85.19 124 ILE A N 1
ATOM 977 C CA . ILE A 1 124 ? -9.033 -3.783 7.400 1.00 85.19 124 ILE A CA 1
ATOM 978 C C . ILE A 1 124 ? -7.527 -3.571 7.515 1.00 85.19 124 ILE A C 1
ATOM 980 O O . ILE A 1 124 ? -6.881 -4.165 8.379 1.00 85.19 124 ILE A O 1
ATOM 984 N N . SER A 1 125 ? -6.953 -2.755 6.633 1.00 82.62 125 SER A N 1
ATOM 985 C CA . SER A 1 125 ? -5.507 -2.541 6.589 1.00 82.62 125 SER A CA 1
ATOM 986 C C . SER A 1 125 ? -5.141 -1.117 6.197 1.00 82.62 125 SER A C 1
ATOM 988 O O . SER A 1 125 ? -5.494 -0.647 5.119 1.00 82.62 125 SER A O 1
ATOM 990 N N . VAL A 1 126 ? -4.353 -0.470 7.059 1.00 73.94 126 VAL A N 1
ATOM 991 C CA . VAL A 1 126 ? -3.776 0.869 6.844 1.00 73.94 126 VAL A CA 1
ATOM 992 C C . VAL A 1 126 ? -2.422 0.843 6.138 1.00 73.94 126 VAL A C 1
ATOM 994 O O . VAL A 1 126 ? -2.033 1.831 5.530 1.00 73.94 126 VAL A O 1
ATOM 997 N N . SER A 1 127 ? -1.706 -0.284 6.183 1.00 71.00 127 SER A N 1
ATOM 998 C CA . SER A 1 127 ? -0.309 -0.356 5.716 1.00 71.00 127 SER A CA 1
ATOM 999 C C . SER A 1 127 ? -0.112 -1.208 4.463 1.00 71.00 127 SER A C 1
ATOM 1001 O O . SER A 1 127 ? 0.943 -1.151 3.845 1.00 71.00 127 SER A O 1
ATOM 1003 N N . TRP A 1 128 ? -1.096 -2.031 4.102 1.00 77.38 128 TRP A N 1
ATOM 1004 C CA . TRP A 1 128 ? -1.010 -2.949 2.964 1.00 77.38 128 TRP A CA 1
ATOM 1005 C C . TRP A 1 128 ? -2.088 -2.606 1.958 1.00 77.38 128 TRP A C 1
ATOM 1007 O O . TRP A 1 128 ? -3.250 -2.443 2.344 1.00 77.38 128 TRP A O 1
ATOM 1017 N N . SER A 1 129 ? -1.697 -2.535 0.687 1.00 84.50 129 SER A N 1
ATOM 1018 C CA . SER A 1 129 ? -2.642 -2.293 -0.391 1.00 84.50 129 SER A CA 1
ATOM 1019 C C . SER A 1 129 ? -3.506 -3.520 -0.677 1.00 84.50 129 SER A C 1
ATOM 1021 O O . SER A 1 129 ? -3.163 -4.652 -0.314 1.00 84.50 129 SER A O 1
ATOM 1023 N N . GLN A 1 130 ? -4.623 -3.304 -1.364 1.00 87.81 130 GLN A N 1
ATOM 1024 C CA . GLN A 1 130 ? -5.542 -4.371 -1.754 1.00 87.81 130 GLN A CA 1
ATOM 1025 C C . GLN A 1 130 ? -4.840 -5.479 -2.550 1.00 87.81 130 GLN A C 1
ATOM 1027 O O . GLN A 1 130 ? -5.024 -6.658 -2.253 1.00 87.81 130 GLN A O 1
ATOM 1032 N N . ASP A 1 131 ? -3.966 -5.121 -3.492 1.00 86.19 131 ASP A N 1
ATOM 1033 C CA . ASP A 1 131 ? -3.206 -6.085 -4.295 1.00 86.19 131 ASP A CA 1
ATOM 1034 C C . ASP A 1 131 ? -2.254 -6.937 -3.450 1.00 86.19 131 ASP A C 1
ATOM 1036 O O . ASP A 1 131 ? -2.089 -8.138 -3.697 1.00 86.19 131 ASP A O 1
ATOM 1040 N N . MET A 1 132 ? -1.651 -6.340 -2.416 1.00 85.50 132 MET A N 1
ATOM 1041 C CA . MET A 1 132 ? -0.794 -7.077 -1.493 1.00 85.50 132 MET A CA 1
ATOM 1042 C C . MET A 1 132 ? -1.603 -8.081 -0.672 1.00 85.50 132 MET A C 1
ATOM 1044 O O . MET A 1 132 ? -1.196 -9.234 -0.540 1.00 85.50 132 MET A O 1
ATOM 1048 N N . ILE A 1 133 ? -2.759 -7.661 -0.152 1.00 86.19 133 ILE A N 1
ATOM 1049 C CA . ILE A 1 133 ? -3.653 -8.514 0.642 1.00 86.19 133 ILE A CA 1
ATOM 1050 C C . ILE A 1 133 ? -4.203 -9.651 -0.217 1.00 86.19 133 ILE A C 1
ATOM 1052 O O . ILE A 1 133 ? -4.114 -10.806 0.186 1.00 86.19 133 ILE A O 1
ATOM 1056 N N . HIS A 1 134 ? -4.689 -9.360 -1.425 1.00 87.06 134 HIS A N 1
ATOM 1057 C CA . HIS A 1 134 ? -5.136 -10.386 -2.368 1.00 87.06 134 HIS A CA 1
ATOM 1058 C C . HIS A 1 134 ? -4.034 -11.403 -2.661 1.00 87.06 134 HIS A C 1
ATOM 1060 O O . HIS A 1 134 ? -4.288 -12.606 -2.619 1.00 87.06 134 HIS A O 1
ATOM 1066 N N . THR A 1 135 ? -2.802 -10.935 -2.882 1.00 84.25 135 THR A N 1
ATOM 1067 C CA . THR A 1 135 ? -1.658 -11.829 -3.086 1.00 84.25 135 THR A CA 1
ATOM 1068 C C . THR A 1 135 ? -1.441 -12.741 -1.879 1.00 84.25 135 THR A C 1
ATOM 1070 O O . THR A 1 135 ? -1.216 -13.936 -2.055 1.00 84.25 135 THR A O 1
ATOM 1073 N N . ILE A 1 136 ? -1.525 -12.219 -0.650 1.00 82.69 136 ILE A N 1
ATOM 1074 C CA . ILE A 1 136 ? -1.414 -13.045 0.561 1.00 82.69 136 ILE A CA 1
ATOM 1075 C C . ILE A 1 136 ? -2.538 -14.082 0.617 1.00 82.69 136 ILE A C 1
ATOM 1077 O O . ILE A 1 136 ? -2.284 -15.252 0.897 1.00 82.69 136 ILE A O 1
ATOM 1081 N N . LEU A 1 137 ? -3.782 -13.668 0.383 1.00 83.06 137 LEU A N 1
ATOM 1082 C CA . LEU A 1 137 ? -4.930 -14.560 0.504 1.00 83.06 137 LEU A CA 1
ATOM 1083 C C . LEU A 1 137 ? -4.841 -15.704 -0.507 1.00 83.06 137 LEU A C 1
ATOM 1085 O O . LEU A 1 137 ? -4.940 -16.863 -0.111 1.00 83.06 137 LEU A O 1
ATOM 1089 N N . GLN A 1 138 ? -4.555 -15.390 -1.773 1.00 81.50 138 GLN A N 1
ATOM 1090 C CA . GLN A 1 138 ? -4.451 -16.382 -2.842 1.00 81.50 138 GLN A CA 1
ATOM 1091 C C . GLN A 1 138 ? -3.214 -17.270 -2.712 1.00 81.50 138 GLN A C 1
ATOM 1093 O O . GLN A 1 138 ? -3.327 -18.492 -2.682 1.00 81.50 138 GLN A O 1
ATOM 1098 N N . ASP A 1 139 ? -2.025 -16.667 -2.655 1.00 76.38 139 ASP A N 1
ATOM 1099 C CA . ASP A 1 139 ? -0.771 -17.413 -2.820 1.00 76.38 139 ASP A CA 1
ATOM 1100 C C . ASP A 1 139 ? -0.258 -17.997 -1.510 1.00 76.38 139 ASP A C 1
ATOM 1102 O O . ASP A 1 139 ? 0.563 -18.918 -1.500 1.00 76.38 139 ASP A O 1
ATOM 1106 N N . ALA A 1 140 ? -0.668 -17.393 -0.401 1.00 69.44 140 ALA A N 1
ATOM 1107 C CA . ALA A 1 140 ? -0.087 -17.645 0.897 1.00 69.44 140 ALA A CA 1
ATOM 1108 C C . ALA A 1 140 ? -1.058 -18.440 1.776 1.00 69.44 140 ALA A C 1
ATOM 1110 O O . ALA A 1 140 ? -0.668 -19.460 2.333 1.00 69.44 140 ALA A O 1
ATOM 1111 N N . CYS A 1 141 ? -2.311 -18.000 1.855 1.00 71.00 141 CYS A N 1
ATOM 1112 C CA . CYS A 1 141 ? -3.314 -18.581 2.743 1.00 71.00 141 CYS A CA 1
ATOM 1113 C C . CYS A 1 141 ? -4.227 -19.609 2.058 1.00 71.00 141 CYS A C 1
ATOM 1115 O O . CYS A 1 141 ? -4.936 -20.325 2.757 1.00 71.00 141 CYS A O 1
ATOM 1117 N N . GLY A 1 142 ? -4.264 -19.657 0.718 1.00 72.38 142 GLY A N 1
ATOM 1118 C CA . GLY A 1 142 ? -5.255 -20.447 -0.025 1.00 72.38 142 GLY A CA 1
ATOM 1119 C C . GLY A 1 142 ? -6.703 -20.027 0.266 1.00 72.38 142 GLY A C 1
ATOM 1120 O O . GLY A 1 142 ? -7.626 -20.814 0.073 1.00 72.38 142 GLY A O 1
ATOM 1121 N N . ALA A 1 143 ? -6.895 -18.805 0.768 1.00 71.88 143 ALA A N 1
ATOM 1122 C CA . ALA A 1 143 ? -8.172 -18.301 1.243 1.00 71.88 143 ALA A CA 1
ATOM 1123 C C . ALA A 1 143 ? -8.994 -17.690 0.089 1.00 71.88 143 ALA A C 1
ATOM 1125 O O . ALA A 1 143 ? -8.420 -17.115 -0.845 1.00 71.88 143 ALA A O 1
ATOM 1126 N N . PRO A 1 144 ? -10.336 -17.756 0.149 1.00 70.12 144 PRO A N 1
ATOM 1127 C CA . PRO A 1 144 ? -11.207 -17.118 -0.832 1.00 70.12 144 PRO A CA 1
ATOM 1128 C C . PRO A 1 144 ? -11.005 -15.599 -0.892 1.00 70.12 144 PRO A C 1
ATOM 1130 O O . PRO A 1 144 ? -10.948 -14.923 0.134 1.00 70.12 144 PRO A O 1
ATOM 1133 N N . LEU A 1 145 ? -10.996 -15.044 -2.108 1.00 73.19 145 LEU A N 1
ATOM 1134 C CA . LEU A 1 145 ? -10.995 -13.593 -2.351 1.00 73.19 145 LEU A CA 1
ATOM 1135 C C . LEU A 1 145 ? -12.337 -12.907 -2.037 1.00 73.19 145 LEU A C 1
ATOM 1137 O O . LEU A 1 145 ? -12.486 -11.713 -2.267 1.00 73.19 145 LEU A O 1
ATOM 1141 N N . SER A 1 146 ? -13.331 -13.649 -1.548 1.00 74.75 146 SER A N 1
ATOM 1142 C CA . SER A 1 146 ? -14.671 -13.130 -1.264 1.00 74.75 146 SER A CA 1
ATOM 1143 C C . SER A 1 146 ? -14.764 -12.337 0.041 1.00 74.75 146 SER A C 1
ATOM 1145 O O . SER A 1 146 ? -15.833 -11.818 0.351 1.00 74.75 146 SER A O 1
ATOM 1147 N N . LEU A 1 147 ? -13.681 -12.254 0.820 1.00 81.75 147 LEU A N 1
ATOM 1148 C CA . LEU A 1 147 ? -13.652 -11.447 2.036 1.00 81.75 147 LEU A CA 1
ATOM 1149 C C . LEU A 1 147 ? -13.709 -9.951 1.681 1.00 81.75 147 LEU A C 1
ATOM 1151 O O . LEU A 1 147 ? -12.882 -9.491 0.892 1.00 81.75 147 LEU A O 1
ATOM 1155 N N . PRO A 1 148 ? -14.622 -9.170 2.284 1.00 86.75 148 PRO A N 1
ATOM 1156 C CA .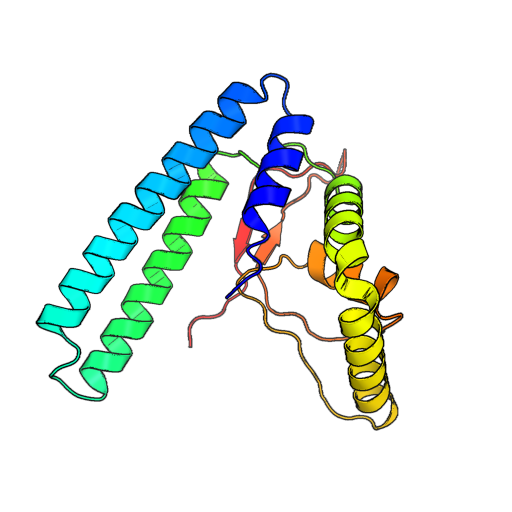 PRO A 1 148 ? -14.583 -7.717 2.195 1.00 86.75 148 PRO A CA 1
ATOM 1157 C C . PRO A 1 148 ? -13.245 -7.180 2.717 1.00 86.75 148 PRO A C 1
ATOM 1159 O O . PRO A 1 148 ? -12.818 -7.528 3.823 1.00 86.75 148 PRO A O 1
ATOM 1162 N N . ILE A 1 149 ? -12.588 -6.331 1.924 1.00 87.00 149 ILE A N 1
ATOM 1163 C CA . ILE A 1 149 ? -11.304 -5.712 2.263 1.00 87.00 149 ILE A CA 1
ATOM 1164 C C . ILE A 1 149 ? -11.448 -4.192 2.200 1.00 87.00 149 ILE A C 1
ATOM 1166 O O . ILE A 1 149 ? -11.802 -3.643 1.159 1.00 87.00 149 ILE A O 1
ATOM 1170 N N . THR A 1 150 ? -11.106 -3.523 3.299 1.00 87.50 150 THR A N 1
ATOM 1171 C CA . THR A 1 150 ? -11.026 -2.062 3.392 1.00 87.50 150 THR A CA 1
ATOM 1172 C C . THR A 1 150 ? -9.571 -1.656 3.583 1.00 87.50 150 THR A C 1
ATOM 1174 O O . THR A 1 150 ? -8.983 -1.861 4.648 1.00 87.50 150 THR A O 1
ATOM 1177 N N . CYS A 1 151 ? -8.962 -1.100 2.541 1.00 86.38 151 CYS A N 1
ATOM 1178 C CA . CYS A 1 151 ? -7.577 -0.642 2.571 1.00 86.38 151 CYS A CA 1
ATOM 1179 C C . CYS A 1 151 ? -7.297 0.372 1.456 1.00 86.38 151 CYS A C 1
ATOM 1181 O O . CYS A 1 151 ? -8.187 0.750 0.694 1.00 86.38 151 CYS A O 1
ATOM 1183 N N . ASN A 1 152 ? -6.046 0.819 1.364 1.00 85.25 152 ASN A N 1
ATOM 1184 C CA . ASN A 1 152 ? -5.587 1.604 0.224 1.00 85.25 152 ASN A CA 1
ATOM 1185 C C . ASN A 1 152 ? -5.469 0.714 -1.026 1.00 85.25 152 ASN A C 1
ATOM 1187 O O . ASN A 1 152 ? -5.112 -0.462 -0.935 1.00 85.25 152 ASN A O 1
ATOM 1191 N N . SER A 1 153 ? -5.721 1.267 -2.205 1.00 87.62 153 SER A N 1
ATOM 1192 C CA . SER A 1 153 ? -5.583 0.564 -3.481 1.00 87.62 153 SER A CA 1
ATOM 1193 C C . SER A 1 153 ? -4.731 1.376 -4.452 1.00 87.62 153 SER A C 1
ATOM 1195 O O . SER A 1 153 ? -4.647 2.603 -4.363 1.00 87.62 153 SER A O 1
ATOM 1197 N N . PHE A 1 154 ? -4.044 0.676 -5.350 1.00 87.88 154 PHE A N 1
ATOM 1198 C CA . PHE A 1 154 ? -3.273 1.307 -6.408 1.00 87.88 154 PHE A CA 1
ATOM 1199 C C . PHE A 1 154 ? -4.113 1.420 -7.677 1.00 87.88 154 PHE A C 1
ATOM 1201 O O . 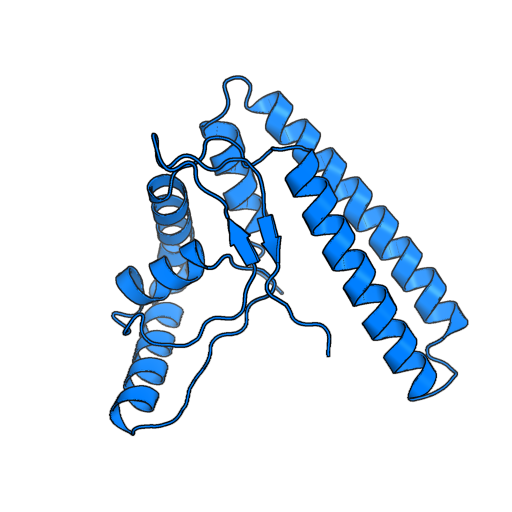PHE A 1 154 ? -4.810 0.475 -8.052 1.00 87.88 154 PHE A O 1
ATOM 1208 N N . SER A 1 155 ? -4.006 2.553 -8.365 1.00 89.69 155 SER A N 1
ATOM 1209 C CA . SER A 1 155 ? -4.627 2.737 -9.676 1.00 89.69 155 SER A CA 1
ATOM 1210 C C . SER A 1 155 ? -3.717 2.192 -10.776 1.00 89.69 155 SER A C 1
ATOM 1212 O O . SER A 1 155 ? -2.538 2.543 -10.845 1.00 89.69 155 SER A O 1
ATOM 1214 N N . PHE A 1 156 ? -4.269 1.365 -11.666 1.00 89.62 156 PHE A N 1
ATOM 1215 C CA . PHE A 1 156 ? -3.567 0.799 -12.822 1.00 89.62 156 PHE A CA 1
ATOM 1216 C C . PHE A 1 156 ? -4.203 1.285 -14.118 1.00 89.62 156 PHE A C 1
ATOM 1218 O O . PHE A 1 156 ? -5.421 1.440 -14.194 1.00 89.62 156 PHE A O 1
ATOM 1225 N N . ARG A 1 157 ? -3.381 1.506 -15.142 1.00 89.75 157 ARG A N 1
ATOM 1226 C CA . ARG A 1 157 ? -3.865 1.820 -16.484 1.00 89.75 157 ARG A CA 1
ATOM 1227 C C . ARG A 1 157 ? -4.468 0.576 -17.126 1.00 89.75 157 ARG A C 1
ATOM 1229 O O . ARG A 1 157 ? -3.973 -0.535 -16.934 1.00 89.75 157 ARG A O 1
ATOM 1236 N N . GLU A 1 158 ? -5.535 0.768 -17.892 1.00 86.69 158 GLU A N 1
ATOM 1237 C CA . GLU A 1 158 ? -6.247 -0.338 -18.538 1.00 86.69 158 GLU A CA 1
ATOM 1238 C C . GLU A 1 158 ? -5.417 -1.004 -19.645 1.00 86.69 158 GLU A C 1
ATOM 1240 O O . GLU A 1 158 ? -5.503 -2.219 -19.825 1.00 86.69 158 GLU A O 1
ATOM 1245 N N . ASP A 1 159 ? -4.590 -0.227 -20.346 1.00 86.75 159 ASP A N 1
ATOM 1246 C CA . ASP A 1 159 ? -3.851 -0.627 -21.545 1.00 86.75 159 ASP A CA 1
ATOM 1247 C C . ASP A 1 159 ? -2.627 -1.503 -21.255 1.00 86.75 159 ASP A C 1
ATOM 1249 O O . ASP A 1 159 ? -2.425 -2.517 -21.923 1.00 86.75 159 ASP A O 1
ATOM 1253 N N . ASP A 1 160 ? -1.817 -1.136 -20.262 1.00 85.62 160 ASP A N 1
ATOM 1254 C CA . ASP A 1 160 ? -0.543 -1.801 -19.964 1.00 85.62 160 ASP A CA 1
ATOM 1255 C C . ASP A 1 160 ? -0.465 -2.409 -18.554 1.00 85.62 160 ASP A C 1
ATOM 1257 O O . ASP A 1 160 ? 0.557 -2.999 -18.194 1.00 85.62 160 ASP A O 1
ATOM 1261 N N . GLN A 1 161 ? -1.541 -2.297 -17.763 1.00 88.25 161 GLN A N 1
ATOM 1262 C CA . GLN A 1 161 ? -1.623 -2.785 -16.381 1.00 88.25 161 GLN A CA 1
ATOM 1263 C C . GLN A 1 161 ? -0.503 -2.244 -15.476 1.00 88.25 161 GLN A C 1
ATOM 1265 O O . GLN A 1 161 ? -0.165 -2.856 -14.456 1.00 88.25 161 GLN A O 1
ATOM 1270 N N . ARG A 1 162 ? 0.078 -1.090 -15.828 1.00 90.56 162 ARG A N 1
ATOM 1271 C CA . ARG A 1 162 ? 1.049 -0.387 -14.994 1.00 90.56 162 ARG A CA 1
ATOM 1272 C C . ARG A 1 162 ? 0.349 0.609 -14.099 1.00 90.56 162 ARG A C 1
ATOM 1274 O O . ARG A 1 162 ? -0.631 1.251 -14.475 1.00 90.56 162 ARG A O 1
ATOM 1281 N N . ALA A 1 163 ? 0.888 0.772 -12.906 1.00 89.50 163 ALA A N 1
ATOM 1282 C CA . ALA A 1 163 ? 0.371 1.729 -11.962 1.00 89.50 163 ALA A CA 1
ATOM 1283 C C . ALA A 1 163 ? 0.552 3.166 -12.458 1.00 89.50 163 ALA A C 1
ATOM 1285 O O . ALA A 1 163 ? 1.607 3.541 -12.985 1.00 89.50 163 ALA A O 1
ATOM 1286 N N . THR A 1 164 ? -0.469 3.993 -12.251 1.00 89.50 164 THR A N 1
ATOM 1287 C CA . THR A 1 164 ? -0.424 5.426 -12.574 1.00 89.50 164 THR A CA 1
ATOM 1288 C C . THR A 1 164 ? 0.423 6.215 -11.574 1.00 89.50 164 THR A C 1
ATOM 1290 O O . THR A 1 164 ? 0.837 7.333 -11.877 1.00 89.50 164 THR A O 1
ATOM 1293 N N . GLY A 1 165 ? 0.710 5.616 -10.414 1.00 86.62 165 GLY A N 1
ATOM 1294 C CA . GLY A 1 165 ? 1.297 6.270 -9.248 1.00 86.62 165 GLY A CA 1
ATOM 1295 C C . GLY A 1 165 ? 0.251 6.800 -8.265 1.00 86.62 165 GLY A C 1
ATOM 1296 O O . GLY A 1 165 ? 0.629 7.225 -7.179 1.00 86.62 165 GLY A O 1
ATOM 1297 N N . GLU A 1 166 ? -1.038 6.743 -8.611 1.00 89.56 166 GLU A N 1
ATOM 1298 C CA . GLU A 1 166 ? -2.123 7.196 -7.742 1.00 89.56 166 GLU A CA 1
ATOM 1299 C C . GLU A 1 166 ? -2.520 6.129 -6.718 1.00 89.56 166 GLU A C 1
ATOM 1301 O O . GLU A 1 166 ? -2.585 4.931 -7.024 1.00 89.56 166 GLU A O 1
ATOM 1306 N N . ILE A 1 167 ? -2.817 6.589 -5.502 1.00 86.69 167 ILE A N 1
ATOM 1307 C CA . ILE A 1 167 ? -3.287 5.757 -4.394 1.00 86.69 167 ILE A CA 1
ATOM 1308 C C . ILE A 1 167 ? -4.701 6.203 -4.024 1.00 86.69 167 ILE A C 1
ATOM 1310 O O . ILE A 1 167 ? -4.914 7.351 -3.640 1.00 86.69 167 ILE A O 1
ATOM 1314 N N . SER A 1 168 ? -5.662 5.285 -4.094 1.00 84.69 168 SER A N 1
ATOM 1315 C CA . SER A 1 168 ? -7.023 5.520 -3.610 1.00 84.69 168 SER A CA 1
ATOM 1316 C C . SER A 1 168 ? -7.142 5.032 -2.169 1.00 84.69 168 SER A C 1
ATOM 1318 O O . SER A 1 168 ? -6.865 3.867 -1.879 1.00 84.69 168 SER A O 1
ATOM 1320 N N . SER A 1 169 ? -7.548 5.909 -1.248 1.00 75.25 169 SER A N 1
ATOM 1321 C CA . SER A 1 169 ? -7.805 5.516 0.140 1.00 75.25 169 SER A CA 1
ATOM 1322 C C . SER A 1 169 ? -9.287 5.237 0.352 1.00 75.25 169 SER A C 1
ATOM 1324 O O . SER A 1 169 ? -10.124 6.119 0.172 1.00 75.25 169 SER A O 1
ATOM 1326 N N . HIS A 1 170 ? -9.611 4.007 0.752 1.00 69.50 170 HIS A N 1
ATOM 1327 C CA . HIS A 1 170 ? -10.982 3.586 1.059 1.00 69.50 170 HIS A CA 1
ATOM 1328 C C . HIS A 1 170 ? -11.262 3.530 2.567 1.00 69.50 170 HIS A C 1
ATOM 1330 O O . HIS A 1 170 ? -12.237 2.923 3.003 1.00 69.50 170 HIS A O 1
ATOM 1336 N N . MET A 1 171 ? -10.417 4.178 3.374 1.00 62.09 171 MET A N 1
ATOM 1337 C CA . MET A 1 171 ? -10.668 4.384 4.798 1.00 62.09 171 MET A CA 1
ATOM 1338 C C . MET A 1 171 ? -11.769 5.432 4.951 1.00 62.09 171 MET A C 1
ATOM 1340 O O . MET A 1 171 ? -11.507 6.635 4.911 1.00 62.09 171 MET A O 1
ATOM 1344 N N . THR A 1 172 ? -13.017 4.999 5.100 1.00 48.66 172 THR A N 1
ATOM 1345 C CA . THR A 1 172 ? -14.077 5.905 5.545 1.00 48.66 172 THR A CA 1
ATOM 1346 C C . THR A 1 172 ? -13.726 6.384 6.948 1.00 48.66 172 THR A C 1
ATOM 1348 O O . THR A 1 172 ? -13.587 5.563 7.855 1.00 48.66 172 THR A O 1
ATOM 1351 N N . GLY A 1 173 ? -13.542 7.697 7.109 1.00 45.66 173 GLY A N 1
ATOM 1352 C CA . GLY A 1 173 ? -13.409 8.313 8.427 1.00 45.66 173 GLY A CA 1
ATOM 1353 C C . GLY A 1 173 ? -14.622 7.946 9.276 1.00 45.66 173 GLY A C 1
ATOM 1354 O O . GLY A 1 173 ? -15.751 8.063 8.797 1.00 45.66 173 GLY A O 1
ATOM 1355 N N . ALA A 1 174 ? -14.361 7.428 10.475 1.00 32.50 174 ALA A N 1
ATOM 1356 C CA . ALA A 1 174 ? -15.372 7.290 11.516 1.00 32.50 174 ALA A CA 1
ATOM 1357 C C . ALA A 1 174 ? -15.830 8.675 11.991 1.00 32.50 174 ALA A C 1
ATOM 1359 O O . ALA A 1 174 ? -14.971 9.591 12.018 1.00 32.50 174 ALA A O 1
#

Sequence (174 aa):
TQRDTTPLLHEVAAEVHSDPDQVRQRWRAIEDAFFDKYRRKVGELLEGKVRDGMNGLEAFLGGLGEFEKAAVADVSEARLLQGFTRDDVRRMVKTSLRQKWQVRDACGEVLSGLLSHDVPASIISVSWSQDMIHTILQDACGAPLSLPITCNSFSFREDDQRATGEISSHMTGA

Radius of gyration: 18.28 Å; chains: 1; bounding box: 39×44×51 Å

Foldseek 3Di:
DPDALLVLLLQLLLVQDPHSVVLNVLSVVLVVVLVVVVVVLCVVLVVPQVVPPPVSVVVSVVSVVVSLVVSLVSQLVVLSQWFDALVSLLVSLCVSCVVPLVVLQVVLVVLVVCVVVVNQDAAEDERDAPSSVVSSQVVRNVHDPPHHYAYKYFDADPPPRTTSSHIDHRPDDD

Organism: NCBI:txid1169539

Secondary structure (DSSP, 8-state):
----SHHHHHHHHHHHSS-HHHHHHHHHHHHHHHHHHHHHHHHHHHHHTGGGHHHHHHHHHHHHHHHHHHHHHHHHHHTTTEEEEHHHHHHHHHHHHHTTHHHHHHHHHHHHHHHHTT----EEESSS-HHHHHHIIIIII---TTS-EEEEEEEE-TTT-EEEEEEEE-----

pLDDT: mean 79.04, std 10.48, range [32.5, 90.56]

InterPro domains:
  IPR023214 HAD superfamily [G3DSA:3.40.50.1000] (69-171)
  IPR050849 HAD-like hydrolase superfamily phosphatase [PTHR28181] (1-169)